Protein AF-A0A2V6BQ58-F1 (afdb_monomer_lite)

Structure (mmCIF, N/CA/C/O backbone):
data_AF-A0A2V6BQ58-F1
#
_entry.id   AF-A0A2V6BQ58-F1
#
loop_
_atom_site.group_PDB
_atom_site.id
_atom_site.type_symbol
_atom_site.label_atom_id
_atom_site.label_alt_id
_atom_site.label_comp_id
_atom_site.label_asym_id
_atom_site.label_entity_id
_atom_site.label_seq_id
_atom_site.pdbx_PDB_ins_code
_atom_site.Cartn_x
_atom_site.Cartn_y
_atom_site.Cartn_z
_atom_site.occupancy
_atom_site.B_iso_or_equiv
_atom_site.auth_seq_id
_atom_site.auth_comp_id
_atom_site.auth_asym_id
_atom_site.auth_atom_id
_atom_site.pdbx_PDB_model_num
ATOM 1 N N . MET A 1 1 ? 77.746 50.716 39.246 1.00 43.22 1 MET A N 1
ATOM 2 C CA . MET A 1 1 ? 77.042 51.386 38.124 1.00 43.22 1 MET A CA 1
ATOM 3 C C . MET A 1 1 ? 75.888 50.490 37.703 1.00 43.22 1 MET A C 1
ATOM 5 O O . MET A 1 1 ? 76.130 49.332 37.451 1.00 43.22 1 MET A O 1
ATOM 9 N N . GLY A 1 2 ? 74.615 50.862 37.683 1.00 45.62 2 GLY A N 1
ATOM 10 C CA . GLY A 1 2 ? 74.017 52.187 37.709 1.00 45.62 2 GLY A CA 1
ATOM 11 C C . GLY A 1 2 ? 72.755 52.163 36.843 1.00 45.62 2 GLY A C 1
ATOM 12 O O . GLY A 1 2 ? 72.810 52.480 35.666 1.00 45.62 2 GLY A O 1
ATOM 13 N N . ARG A 1 3 ? 71.620 51.787 37.445 1.00 54.97 3 ARG A N 1
ATOM 14 C CA . ARG A 1 3 ? 70.271 52.322 37.158 1.00 54.97 3 ARG A CA 1
ATOM 15 C C . ARG A 1 3 ? 69.678 52.211 35.730 1.00 54.97 3 ARG A C 1
ATOM 17 O O . ARG A 1 3 ? 68.552 52.664 35.561 1.00 54.97 3 ARG A O 1
ATOM 24 N N . ARG A 1 4 ? 70.314 51.588 34.727 1.00 54.84 4 ARG A N 1
ATOM 25 C CA . ARG A 1 4 ? 69.769 51.573 33.343 1.00 54.84 4 ARG A CA 1
ATOM 26 C C . ARG A 1 4 ? 69.194 50.256 32.815 1.00 54.84 4 ARG A C 1
ATOM 28 O O . ARG A 1 4 ? 68.376 50.306 31.907 1.00 54.84 4 ARG A O 1
ATOM 35 N N . GLU A 1 5 ? 69.465 49.107 33.428 1.00 49.91 5 GLU A N 1
ATOM 36 C CA . GLU A 1 5 ? 68.919 47.827 32.924 1.00 49.91 5 GLU A CA 1
ATOM 37 C C . GLU A 1 5 ? 67.509 47.488 33.439 1.00 49.91 5 GLU A C 1
ATOM 39 O O . GLU A 1 5 ? 66.814 46.642 32.876 1.00 49.91 5 GLU A O 1
ATOM 44 N N . LYS A 1 6 ? 67.023 48.199 34.468 1.00 51.44 6 LYS A N 1
ATOM 45 C CA . LYS A 1 6 ? 65.667 47.993 35.012 1.00 51.44 6 LYS A CA 1
ATOM 46 C C . LYS A 1 6 ? 64.547 48.392 34.037 1.00 51.44 6 LYS A C 1
ATOM 48 O O . LYS A 1 6 ? 63.422 47.937 34.207 1.00 51.44 6 LYS A O 1
ATOM 53 N N . PHE A 1 7 ? 64.847 49.175 33.000 1.00 53.00 7 PHE A N 1
ATOM 54 C CA . PHE A 1 7 ? 63.855 49.608 32.010 1.00 53.00 7 PHE A CA 1
ATOM 55 C C . PHE A 1 7 ? 63.647 48.605 30.864 1.00 53.00 7 PHE A C 1
ATOM 57 O O . PHE A 1 7 ? 62.566 48.576 30.285 1.00 53.00 7 PHE A O 1
ATOM 64 N N . ALA A 1 8 ? 64.613 47.720 30.589 1.00 56.31 8 ALA A N 1
ATOM 65 C CA . ALA A 1 8 ? 64.458 46.682 29.563 1.00 56.31 8 ALA A CA 1
ATOM 66 C C . ALA A 1 8 ? 63.617 45.486 30.058 1.00 56.31 8 ALA A C 1
ATOM 68 O O . ALA A 1 8 ? 62.816 44.938 29.304 1.00 56.31 8 ALA A O 1
ATOM 69 N N . LYS A 1 9 ? 63.717 45.120 31.348 1.00 51.88 9 LYS A N 1
ATOM 70 C CA . LYS A 1 9 ? 62.855 44.080 31.951 1.00 51.88 9 LYS A CA 1
ATOM 71 C C . LYS A 1 9 ? 61.416 44.546 32.213 1.00 51.88 9 LYS A C 1
ATOM 73 O O . LYS A 1 9 ? 60.506 43.725 32.157 1.00 51.88 9 LYS A O 1
ATOM 78 N N . ALA A 1 10 ? 61.192 45.842 32.438 1.00 55.66 10 ALA A N 1
ATOM 79 C CA . ALA A 1 10 ? 59.846 46.393 32.624 1.00 55.66 10 ALA A CA 1
ATOM 80 C C . ALA A 1 10 ? 59.009 46.365 31.326 1.00 55.66 10 ALA A C 1
ATOM 82 O O . ALA A 1 10 ? 57.814 46.084 31.375 1.00 55.66 10 ALA A O 1
ATOM 83 N N . GLY A 1 11 ? 59.638 46.576 30.162 1.00 56.28 11 GLY A N 1
ATOM 84 C CA . GLY A 1 11 ? 58.949 46.543 28.864 1.00 56.28 11 GLY A CA 1
ATOM 85 C C . GLY A 1 11 ? 58.532 45.140 28.406 1.00 56.28 11 GLY A C 1
ATOM 86 O O . GLY A 1 11 ? 57.481 44.984 27.788 1.00 56.28 11 GLY A O 1
ATOM 87 N N . LEU A 1 12 ? 59.309 44.106 28.747 1.00 54.72 12 LEU A N 1
ATOM 88 C CA . LEU A 1 12 ? 59.011 42.723 28.349 1.00 54.72 12 LEU A CA 1
ATOM 89 C C . LEU A 1 12 ? 57.989 42.038 29.280 1.00 54.72 12 LEU A C 1
ATOM 91 O O . LEU A 1 12 ? 57.231 41.184 28.828 1.00 54.72 12 LEU A O 1
ATOM 95 N N . SER A 1 13 ? 57.912 42.453 30.552 1.00 51.75 13 SER A N 1
ATOM 96 C CA . SER A 1 13 ? 56.898 41.976 31.508 1.00 51.75 13 SER A CA 1
ATOM 97 C C . SER A 1 13 ? 55.506 42.547 31.204 1.00 51.75 13 SER A C 1
ATOM 99 O O . SER A 1 13 ? 54.524 41.809 31.231 1.00 51.75 13 SER A O 1
ATOM 101 N N . ALA A 1 14 ? 55.418 43.825 30.816 1.00 57.09 14 ALA A N 1
ATOM 102 C CA . ALA A 1 14 ? 54.147 44.469 30.467 1.00 57.09 14 ALA A CA 1
ATOM 103 C C . ALA A 1 14 ? 53.520 43.901 29.173 1.00 57.09 14 ALA A C 1
ATOM 105 O O . ALA A 1 14 ? 52.298 43.806 29.046 1.00 57.09 14 ALA A O 1
ATOM 106 N N . ALA A 1 15 ? 54.345 43.463 28.215 1.00 56.75 15 ALA A N 1
ATOM 107 C CA . ALA A 1 15 ? 53.875 42.822 26.983 1.00 56.75 15 ALA A CA 1
ATOM 108 C C . ALA A 1 15 ? 53.380 41.375 27.204 1.00 56.75 15 ALA A C 1
ATOM 110 O O . ALA A 1 15 ? 52.545 40.878 26.445 1.00 56.75 15 ALA A O 1
ATOM 111 N N . HIS A 1 16 ? 53.869 40.698 28.249 1.00 55.03 16 HIS A N 1
ATOM 112 C CA . HIS A 1 16 ? 53.419 39.353 28.616 1.00 55.03 16 HIS A CA 1
ATOM 113 C C . HIS A 1 16 ? 52.126 39.395 29.447 1.00 55.03 16 HIS A C 1
ATOM 115 O O . HIS A 1 16 ? 51.218 38.598 29.220 1.00 55.03 16 HIS A O 1
ATOM 121 N N . GLU A 1 17 ? 51.996 40.385 30.333 1.00 57.06 17 GLU A N 1
ATOM 122 C CA . GLU A 1 17 ? 50.798 40.626 31.147 1.00 57.06 17 GLU A CA 1
ATOM 123 C C . GLU A 1 17 ? 49.597 41.062 30.288 1.00 57.06 17 GLU A C 1
ATOM 125 O O . GLU A 1 17 ? 48.483 40.571 30.455 1.00 57.06 17 GLU A O 1
ATOM 130 N N . THR A 1 18 ? 49.823 41.889 29.263 1.00 55.19 18 THR A N 1
ATOM 131 C CA . THR A 1 18 ? 48.762 42.298 28.322 1.00 55.19 18 THR A CA 1
ATOM 132 C C . THR A 1 18 ? 48.288 41.164 27.403 1.00 55.19 18 THR A C 1
ATOM 134 O O . THR A 1 18 ? 47.115 41.135 27.030 1.00 55.19 18 THR A O 1
ATOM 137 N N . ARG A 1 19 ? 49.142 40.178 27.086 1.00 53.16 19 ARG A N 1
ATOM 138 C CA . ARG A 1 19 ? 48.734 38.957 26.359 1.00 53.16 19 ARG A CA 1
ATOM 139 C C . ARG A 1 19 ? 47.995 37.945 27.243 1.00 53.16 19 ARG A C 1
ATOM 141 O O . ARG A 1 19 ? 47.074 37.294 26.751 1.00 53.16 19 ARG A O 1
ATOM 148 N N . GLU A 1 20 ? 48.344 37.842 28.524 1.00 54.72 20 GLU A N 1
ATOM 149 C CA . GLU A 1 20 ? 47.603 37.053 29.524 1.00 54.72 20 GLU A CA 1
ATOM 150 C C . GLU A 1 20 ? 46.197 37.629 29.766 1.00 54.72 20 GLU A C 1
ATOM 152 O O . GLU A 1 20 ? 45.205 36.900 29.700 1.00 54.72 20 GLU A O 1
ATOM 157 N N . LEU A 1 21 ? 46.079 38.952 29.920 1.00 53.81 21 LEU A N 1
ATOM 158 C CA . LEU A 1 21 ? 44.790 39.630 30.107 1.00 53.81 21 LEU A CA 1
ATOM 159 C C . LEU A 1 21 ? 43.870 39.508 28.879 1.00 53.81 21 LEU A C 1
ATOM 161 O O . LEU A 1 21 ? 42.648 39.390 29.027 1.00 53.81 21 LEU A O 1
ATOM 165 N N . LEU A 1 22 ? 44.435 39.446 27.666 1.00 51.44 22 LEU A N 1
ATOM 166 C CA . LEU A 1 22 ? 43.659 39.197 26.447 1.00 51.44 22 LEU A CA 1
ATOM 167 C C . LEU A 1 22 ? 43.134 37.748 26.377 1.00 51.44 22 LEU A C 1
ATOM 169 O O . LEU A 1 22 ? 42.007 37.527 25.933 1.00 51.44 22 LEU A O 1
ATOM 173 N N . ARG A 1 23 ? 43.898 36.761 26.876 1.00 46.47 23 ARG A N 1
ATOM 174 C CA . ARG A 1 23 ? 43.461 35.352 26.944 1.00 46.47 23 ARG A C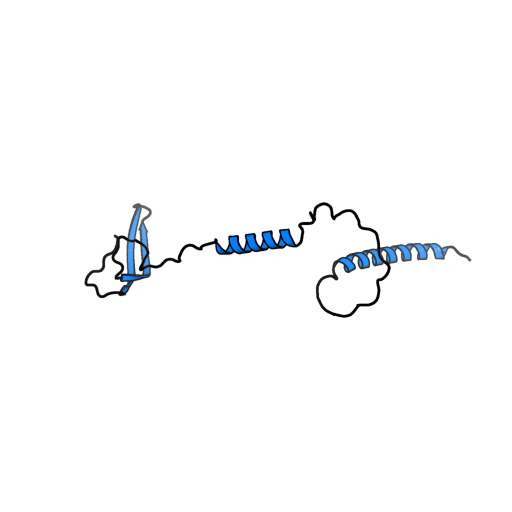A 1
ATOM 175 C C . ARG A 1 23 ? 42.416 35.102 28.035 1.00 46.47 23 ARG A C 1
ATOM 177 O O . ARG A 1 23 ? 41.457 34.375 27.791 1.00 46.47 23 ARG A O 1
ATOM 184 N N . ILE A 1 24 ? 42.533 35.750 29.194 1.00 50.94 24 ILE A N 1
ATOM 185 C CA . ILE A 1 24 ? 41.550 35.634 30.289 1.00 50.94 24 ILE A CA 1
ATOM 186 C C . ILE A 1 24 ? 40.201 36.268 29.893 1.00 50.94 24 ILE A C 1
ATOM 188 O O . ILE A 1 24 ? 39.142 35.716 30.193 1.00 50.94 24 ILE A O 1
ATOM 192 N N . THR A 1 25 ? 40.216 37.355 29.115 1.00 52.50 25 THR A N 1
ATOM 193 C CA . THR A 1 25 ? 38.986 38.012 28.628 1.00 52.50 25 THR A CA 1
ATOM 194 C C . THR A 1 25 ? 38.269 37.202 27.539 1.00 52.50 25 THR A C 1
ATOM 196 O O . THR A 1 25 ? 37.043 37.259 27.418 1.00 52.50 25 THR A O 1
ATOM 199 N N . GLN A 1 26 ? 39.000 36.400 26.759 1.00 43.50 26 GLN A N 1
ATOM 200 C CA . GLN A 1 26 ? 38.408 35.541 25.732 1.00 43.50 26 GLN A CA 1
ATOM 201 C C . GLN A 1 26 ? 37.804 34.254 26.327 1.00 43.50 26 GLN A C 1
ATOM 203 O O . GLN A 1 26 ? 36.764 33.796 25.855 1.00 43.50 26 GLN A O 1
ATOM 208 N N . ASN A 1 27 ? 38.374 33.738 27.423 1.00 49.00 27 ASN A N 1
ATOM 209 C CA . ASN A 1 27 ? 37.891 32.536 28.116 1.00 49.00 27 ASN A CA 1
ATOM 210 C C . ASN A 1 27 ? 36.668 32.802 29.020 1.00 49.00 27 ASN A C 1
ATOM 212 O O . ASN A 1 27 ? 35.866 31.898 29.249 1.00 49.00 27 ASN A O 1
ATOM 216 N N . ALA A 1 28 ? 36.448 34.046 29.462 1.00 47.44 28 ALA A N 1
ATOM 217 C CA . ALA A 1 28 ? 35.238 34.445 30.193 1.00 47.44 28 ALA A CA 1
ATOM 218 C C . ALA A 1 28 ? 33.967 34.473 29.318 1.00 47.44 28 ALA A C 1
ATOM 220 O O . ALA A 1 28 ? 32.854 34.518 29.837 1.00 47.44 28 ALA A O 1
ATOM 221 N N . ARG A 1 29 ? 34.107 34.413 27.985 1.00 43.66 29 ARG A N 1
ATOM 222 C CA . ARG A 1 29 ? 32.970 34.340 27.051 1.00 43.66 29 ARG A CA 1
ATOM 223 C C . ARG A 1 29 ? 32.430 32.919 26.854 1.00 43.66 29 ARG A C 1
ATOM 225 O O . ARG A 1 29 ? 31.388 32.767 26.228 1.00 43.66 29 ARG A O 1
ATOM 232 N N . PHE A 1 30 ? 33.095 31.904 27.414 1.00 43.31 30 PHE A N 1
ATOM 233 C CA . PHE A 1 30 ? 32.706 30.493 27.284 1.00 43.31 30 PHE A CA 1
ATOM 234 C C . PHE A 1 30 ? 32.171 29.860 28.581 1.00 43.31 30 PHE A C 1
ATOM 236 O O . PHE A 1 30 ? 31.700 28.727 28.552 1.00 43.31 30 PHE A O 1
ATOM 243 N N . ALA A 1 31 ? 32.147 30.590 29.702 1.00 40.78 31 ALA A N 1
ATOM 244 C CA . ALA A 1 31 ? 31.585 30.124 30.974 1.00 40.78 31 ALA A CA 1
ATOM 245 C C . ALA A 1 31 ? 30.134 30.604 31.180 1.00 40.78 31 ALA A C 1
ATOM 247 O O . ALA A 1 31 ? 29.797 31.235 32.177 1.00 40.78 31 ALA A O 1
ATOM 248 N N . LEU A 1 32 ? 29.260 30.311 30.217 1.00 44.44 32 LEU A N 1
ATOM 249 C CA . LEU A 1 32 ? 27.813 30.253 30.454 1.00 44.44 32 LEU A CA 1
ATOM 250 C C . LEU A 1 32 ? 27.234 29.041 29.724 1.00 44.44 32 LEU A C 1
ATOM 252 O O . LEU A 1 32 ? 26.298 29.146 28.940 1.00 44.44 32 LEU A O 1
ATOM 256 N N . ILE A 1 33 ? 27.819 27.873 29.970 1.00 39.78 33 ILE A N 1
ATOM 257 C CA . ILE A 1 33 ? 27.160 26.598 29.723 1.00 39.78 33 ILE A CA 1
ATOM 258 C C . ILE A 1 33 ? 27.437 25.739 30.959 1.00 39.78 33 ILE A C 1
ATOM 260 O O . ILE A 1 33 ? 28.578 25.608 31.386 1.00 39.78 33 ILE A O 1
ATOM 264 N N . ILE A 1 34 ? 26.368 25.146 31.490 1.00 36.53 34 ILE A N 1
ATOM 265 C CA . ILE A 1 34 ? 26.318 24.164 32.583 1.00 36.53 34 ILE A CA 1
ATOM 266 C C . ILE A 1 34 ? 26.305 24.745 34.009 1.00 36.53 34 ILE A C 1
ATOM 268 O O . ILE A 1 34 ? 27.313 24.858 34.691 1.00 36.53 34 ILE A O 1
ATOM 272 N N . GLY A 1 35 ? 25.080 24.963 34.492 1.00 34.06 35 GLY A N 1
ATOM 273 C CA . GLY A 1 35 ? 24.591 24.150 35.605 1.00 34.06 35 GLY A CA 1
ATOM 274 C C . GLY A 1 35 ? 24.866 24.630 37.028 1.00 34.06 35 GLY A C 1
ATOM 275 O O . GLY A 1 35 ? 25.971 24.551 37.536 1.00 34.06 35 GLY A O 1
ATOM 276 N N . SER A 1 36 ? 23.754 24.903 37.710 1.00 35.56 36 SER A N 1
ATOM 277 C CA . SER A 1 36 ? 23.517 24.524 39.105 1.00 35.56 36 SER A CA 1
ATOM 278 C C . SER A 1 36 ? 24.376 25.198 40.178 1.00 35.56 36 SER A C 1
ATOM 280 O O . SER A 1 36 ? 25.465 24.752 40.504 1.00 35.56 36 SER A O 1
ATOM 282 N N . SER A 1 37 ? 23.795 26.172 40.875 1.00 35.19 37 SER A N 1
ATOM 283 C CA . SER A 1 37 ? 23.481 25.955 42.292 1.00 35.19 37 SER A CA 1
ATOM 284 C C . SER A 1 37 ? 22.642 27.110 42.831 1.00 35.19 37 SER A C 1
ATOM 286 O O . SER A 1 37 ? 22.940 28.289 42.639 1.00 35.19 37 SER A O 1
ATOM 288 N N . ARG A 1 38 ? 21.546 26.758 43.496 1.00 47.09 38 ARG A N 1
ATOM 289 C CA . ARG A 1 38 ? 20.647 27.681 44.184 1.00 47.09 38 ARG A CA 1
ATOM 290 C C . ARG A 1 38 ? 21.327 28.120 45.483 1.00 47.09 38 ARG A C 1
ATOM 292 O O . ARG A 1 38 ? 21.274 27.356 46.435 1.00 47.09 38 ARG A O 1
ATOM 299 N N . ASN A 1 39 ? 21.963 29.294 45.522 1.00 45.16 39 ASN A N 1
ATOM 300 C CA . ASN A 1 39 ? 22.140 30.116 46.737 1.00 45.16 39 ASN A CA 1
ATOM 301 C C . ASN A 1 39 ? 23.095 31.294 46.493 1.00 45.16 39 ASN A C 1
ATOM 303 O O . ASN A 1 39 ? 24.283 31.161 46.744 1.00 45.16 39 ASN A O 1
ATOM 307 N N . VAL A 1 40 ? 22.585 32.460 46.082 1.00 43.38 40 VAL A N 1
ATOM 308 C CA . VAL A 1 40 ? 23.222 33.754 46.414 1.00 43.38 40 VAL A CA 1
ATOM 309 C C . VAL A 1 40 ? 22.141 34.840 46.497 1.00 43.38 40 VAL A C 1
ATOM 311 O O . VAL A 1 40 ? 22.073 35.772 45.701 1.00 43.38 40 VAL A O 1
ATOM 314 N N . THR A 1 41 ? 21.243 34.715 47.472 1.00 43.12 41 THR A N 1
ATOM 315 C CA . THR A 1 41 ? 20.304 35.779 47.865 1.00 43.12 41 THR A CA 1
ATOM 316 C C . THR A 1 41 ? 20.949 36.659 48.931 1.00 43.12 41 THR A C 1
ATOM 318 O O . THR A 1 41 ? 20.482 36.697 50.056 1.00 43.12 41 THR A O 1
ATOM 321 N N . ALA A 1 42 ? 22.057 37.329 48.616 1.00 50.28 42 ALA A N 1
ATOM 322 C CA . ALA A 1 42 ? 22.608 38.410 49.443 1.00 50.28 42 ALA A CA 1
ATOM 323 C C . ALA A 1 42 ? 23.878 38.961 48.792 1.00 50.28 42 ALA A C 1
ATOM 325 O O . ALA A 1 42 ? 24.956 38.498 49.131 1.00 50.28 42 ALA A O 1
ATOM 326 N N . LEU A 1 43 ? 23.756 39.904 47.850 1.00 46.81 43 LEU A N 1
ATOM 327 C CA . LEU A 1 43 ? 24.749 40.965 47.569 1.00 46.81 43 LEU A CA 1
ATOM 328 C C . LEU A 1 43 ? 24.461 41.614 46.215 1.00 46.81 43 LEU A C 1
ATOM 330 O O . LEU A 1 43 ? 25.085 41.292 45.212 1.00 46.81 43 LEU A O 1
ATOM 334 N N . SER A 1 44 ? 23.495 42.5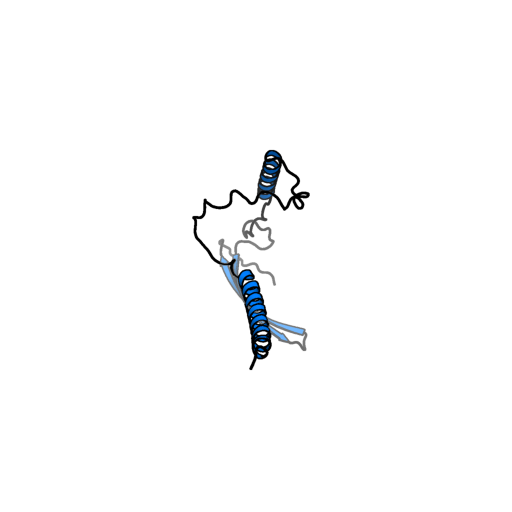30 46.172 1.00 39.88 44 SER A N 1
ATOM 335 C CA . SER A 1 44 ? 23.479 43.612 45.162 1.00 39.88 44 SER A CA 1
ATOM 336 C C . SER A 1 44 ? 22.296 44.569 45.350 1.00 39.88 44 SER A C 1
ATOM 338 O O . SER A 1 44 ? 21.695 45.068 44.400 1.00 39.88 44 SER A O 1
ATOM 340 N N . ARG A 1 45 ? 21.992 44.940 46.602 1.00 46.28 45 ARG A N 1
ATOM 341 C CA . ARG A 1 45 ? 21.491 46.301 46.841 1.00 46.28 45 ARG A CA 1
ATOM 342 C C . ARG A 1 45 ? 22.681 47.224 46.573 1.00 46.28 45 ARG A C 1
ATOM 344 O O . ARG A 1 45 ? 23.497 47.347 47.467 1.00 46.28 45 ARG A O 1
ATOM 351 N N . HIS A 1 46 ? 22.813 47.731 45.341 1.00 44.88 46 HIS A N 1
ATOM 352 C CA . HIS A 1 46 ? 23.580 48.928 44.911 1.00 44.88 46 HIS A CA 1
ATOM 353 C C . HIS A 1 46 ? 24.053 48.880 43.444 1.00 44.88 46 HIS A C 1
ATOM 355 O O . HIS A 1 46 ? 25.110 49.399 43.121 1.00 44.88 46 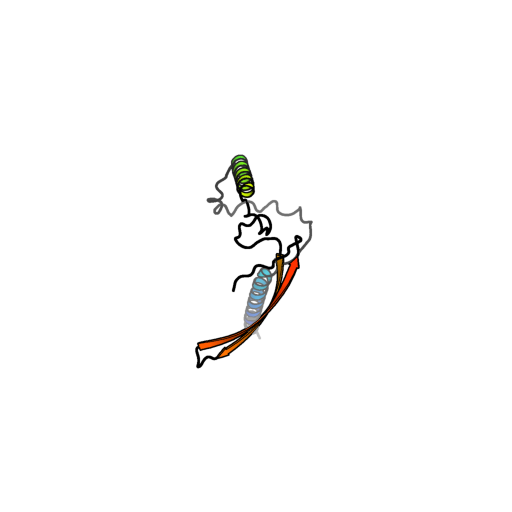HIS A O 1
ATOM 361 N N . VAL A 1 47 ? 23.258 48.344 42.512 1.00 44.84 47 VAL A N 1
ATOM 362 C CA . VAL A 1 47 ? 23.387 48.742 41.095 1.00 44.84 47 VAL A CA 1
ATOM 363 C C . VAL A 1 47 ? 21.993 49.024 40.548 1.00 44.84 47 VAL A C 1
ATOM 365 O O . VAL A 1 47 ? 21.369 48.232 39.848 1.00 44.84 47 VAL A O 1
ATOM 368 N N . ARG A 1 48 ? 21.458 50.168 40.977 1.00 43.25 48 ARG A N 1
ATOM 369 C CA . ARG A 1 48 ? 20.298 50.810 40.365 1.00 43.25 48 ARG A CA 1
ATOM 370 C C . ARG A 1 48 ? 20.854 51.835 39.373 1.00 43.25 48 ARG A C 1
ATOM 372 O O . ARG A 1 48 ? 21.741 52.586 39.749 1.00 43.25 48 ARG A O 1
ATOM 379 N N . MET A 1 49 ? 20.255 51.872 38.181 1.00 43.19 49 MET A N 1
ATOM 380 C CA . MET A 1 49 ? 20.426 52.859 37.099 1.00 43.19 49 MET A CA 1
ATOM 381 C C . MET A 1 49 ? 21.639 52.675 36.181 1.00 43.19 49 MET A C 1
ATOM 383 O O . MET A 1 49 ? 22.724 53.137 36.490 1.00 43.19 49 MET A O 1
ATOM 387 N N . ALA A 1 50 ? 21.396 52.067 35.013 1.00 45.59 50 ALA A N 1
ATOM 388 C CA . ALA A 1 50 ? 21.879 52.534 33.701 1.00 45.59 50 ALA A CA 1
ATOM 389 C C . ALA A 1 50 ? 21.564 51.493 32.608 1.00 45.59 50 ALA A C 1
ATOM 391 O O . ALA A 1 50 ? 22.466 50.860 32.077 1.00 45.59 50 ALA A O 1
ATOM 392 N N . ASN A 1 51 ? 20.284 51.282 32.274 1.00 44.81 51 ASN A N 1
ATOM 393 C CA . ASN A 1 51 ? 19.924 50.884 30.903 1.00 44.81 51 ASN A CA 1
ATOM 394 C C . ASN A 1 51 ? 18.441 51.172 30.608 1.00 44.81 51 ASN A C 1
ATOM 396 O O . ASN A 1 51 ? 17.625 50.293 30.327 1.00 44.81 51 ASN A O 1
ATOM 400 N N . SER A 1 52 ? 18.064 52.438 30.763 1.00 54.81 52 SER A N 1
ATOM 401 C CA . SER A 1 52 ? 16.813 52.998 30.260 1.00 54.81 52 SER A CA 1
ATOM 402 C C . SER A 1 52 ? 17.000 53.340 28.781 1.00 54.81 52 SER A C 1
ATOM 404 O O . SER A 1 52 ? 17.539 54.393 28.461 1.00 54.81 52 SER A O 1
ATOM 406 N N . GLY A 1 53 ? 16.587 52.448 27.881 1.00 51.03 53 GLY A N 1
ATOM 407 C CA . GLY A 1 53 ? 16.643 52.741 26.443 1.00 51.03 53 GLY A CA 1
ATOM 408 C C . GLY A 1 53 ? 16.049 51.679 25.522 1.00 51.03 53 GLY A C 1
ATOM 409 O O . GLY A 1 53 ? 15.561 52.018 24.454 1.00 51.03 53 GLY A O 1
ATOM 410 N N . PHE A 1 54 ? 15.989 50.411 25.943 1.00 43.81 54 PHE A N 1
ATOM 411 C CA . PHE A 1 54 ? 15.530 49.314 25.073 1.00 43.81 54 PHE A CA 1
ATOM 412 C C . PHE A 1 54 ? 14.171 48.714 25.472 1.00 43.81 54 PHE A C 1
ATOM 414 O O . PHE A 1 54 ? 13.913 47.528 25.297 1.00 43.81 54 PHE A O 1
ATOM 421 N N . ARG A 1 55 ? 13.282 49.517 26.070 1.00 48.91 55 ARG A N 1
ATOM 422 C CA . ARG A 1 55 ? 11.923 49.076 26.451 1.00 48.91 55 ARG A CA 1
ATOM 423 C C . ARG A 1 55 ? 10.817 49.719 25.622 1.00 48.91 55 ARG A C 1
ATOM 425 O O . ARG A 1 55 ? 9.651 49.590 25.976 1.00 48.91 55 ARG A O 1
ATOM 432 N N . ILE A 1 56 ? 11.155 50.366 24.512 1.00 48.97 56 ILE A N 1
ATOM 433 C CA . ILE A 1 56 ? 10.180 50.995 23.614 1.00 48.97 56 ILE A CA 1
ATOM 434 C C . ILE A 1 56 ? 9.910 50.056 22.434 1.00 48.97 56 ILE A C 1
ATOM 436 O O . ILE A 1 56 ? 10.215 50.383 21.308 1.00 48.97 56 ILE A O 1
ATOM 440 N N . TYR A 1 57 ? 9.421 48.853 22.748 1.00 50.81 57 TYR A N 1
ATOM 441 C CA . TYR A 1 57 ? 8.690 47.918 21.862 1.00 50.81 57 TYR A CA 1
ATOM 442 C C . TYR A 1 57 ? 7.997 46.821 22.680 1.00 50.81 57 TYR A C 1
ATOM 444 O O . TYR A 1 57 ? 7.107 46.140 22.178 1.00 50.81 57 TYR A O 1
ATOM 452 N N . ALA A 1 58 ? 8.314 46.691 23.975 1.00 50.12 58 ALA A N 1
ATOM 453 C CA . ALA A 1 58 ? 7.446 46.012 24.928 1.00 50.12 58 ALA A CA 1
ATOM 454 C C . ALA A 1 58 ? 6.212 46.890 25.190 1.00 50.12 58 ALA A C 1
ATOM 456 O O . ALA A 1 58 ? 6.027 47.403 26.293 1.00 50.12 58 ALA A O 1
ATOM 457 N N . MET A 1 59 ? 5.400 47.089 24.146 1.00 52.75 59 MET A N 1
ATOM 458 C CA . MET A 1 59 ? 4.038 47.591 24.220 1.00 52.75 59 MET A CA 1
ATOM 459 C C . MET A 1 59 ? 3.396 46.881 25.407 1.00 52.75 59 MET A C 1
ATOM 461 O O . MET A 1 59 ? 3.276 45.652 25.416 1.00 52.75 59 MET A O 1
ATOM 465 N N . ALA A 1 60 ? 3.142 47.641 26.472 1.00 60.38 60 ALA A N 1
ATOM 466 C CA . ALA A 1 60 ? 2.651 47.142 27.743 1.00 60.38 60 ALA A CA 1
ATOM 467 C C . ALA A 1 60 ? 1.200 46.695 27.556 1.00 60.38 60 ALA A C 1
ATOM 469 O O . ALA A 1 60 ? 0.261 47.349 27.997 1.00 60.38 60 ALA A O 1
ATOM 470 N N . TYR A 1 61 ? 1.015 45.578 26.854 1.00 63.41 61 TYR A N 1
ATOM 471 C CA . TYR A 1 61 ? -0.240 44.864 26.805 1.00 63.41 61 TYR A CA 1
ATOM 472 C C . TYR A 1 61 ? -0.581 44.540 28.254 1.00 63.41 61 TYR A C 1
ATOM 474 O O . TYR A 1 61 ? 0.156 43.809 28.925 1.00 63.41 61 TYR A O 1
ATOM 482 N N . SER A 1 62 ? -1.646 45.166 28.758 1.00 77.62 62 SER A N 1
ATOM 483 C CA . SER A 1 62 ? -2.143 44.932 30.108 1.00 77.62 62 SER A CA 1
ATOM 484 C C . SER A 1 62 ? -2.291 43.424 30.328 1.00 77.62 62 SER A C 1
ATOM 486 O O . SER A 1 62 ? -2.577 42.679 29.387 1.00 77.62 62 SER A O 1
ATOM 488 N N . ALA A 1 63 ? -2.090 42.944 31.559 1.00 75.75 63 ALA A N 1
ATOM 489 C CA . ALA A 1 63 ? -2.208 41.512 31.864 1.00 75.75 63 ALA A CA 1
ATOM 490 C C . ALA A 1 63 ? -3.537 40.916 31.350 1.00 75.75 63 ALA A C 1
ATOM 492 O O . ALA A 1 63 ? -3.576 39.776 30.901 1.00 75.75 63 ALA A O 1
ATOM 493 N N . ARG A 1 64 ? -4.590 41.744 31.312 1.00 80.56 64 ARG A N 1
ATOM 494 C CA . ARG A 1 64 ? -5.893 41.446 30.707 1.00 80.56 64 ARG A CA 1
ATOM 495 C C . ARG A 1 64 ? -5.808 41.191 29.202 1.00 80.56 64 ARG A C 1
ATOM 497 O O . ARG A 1 64 ? -6.284 40.166 28.741 1.00 80.56 64 ARG A O 1
ATOM 504 N N . MET A 1 65 ? -5.159 42.066 28.437 1.00 84.19 65 MET A N 1
ATOM 505 C CA . MET A 1 65 ? -5.009 41.869 26.992 1.00 84.19 65 MET A CA 1
ATOM 506 C C . MET A 1 65 ? -4.148 40.643 26.657 1.00 84.19 65 MET A C 1
ATOM 508 O O . MET A 1 65 ? -4.455 39.925 25.713 1.00 84.19 65 MET A O 1
ATOM 512 N N . ARG A 1 66 ? -3.106 40.349 27.449 1.00 83.25 66 ARG A N 1
ATOM 513 C CA . ARG A 1 66 ? -2.316 39.110 27.285 1.00 83.25 66 ARG A CA 1
ATOM 514 C C . ARG A 1 66 ? -3.149 37.860 27.535 1.00 83.25 66 ARG A C 1
ATOM 516 O O . ARG A 1 66 ? -3.004 36.884 26.810 1.00 83.25 66 ARG A O 1
ATOM 523 N N . PHE A 1 67 ? -4.020 37.908 28.541 1.00 86.69 67 PHE A N 1
ATOM 524 C CA . PHE A 1 67 ? -4.954 36.830 28.831 1.00 86.69 67 PHE A CA 1
ATOM 525 C C . PHE A 1 67 ? -5.911 36.598 27.658 1.00 86.69 67 PHE A C 1
ATOM 527 O O . PHE A 1 67 ? -6.031 35.468 27.203 1.00 86.69 67 PHE A O 1
ATOM 534 N N . PHE A 1 68 ? -6.505 37.654 27.095 1.00 89.88 68 PHE A N 1
ATOM 535 C CA . PHE A 1 68 ? -7.374 37.521 25.920 1.00 89.88 68 PHE A CA 1
ATOM 536 C C . PHE A 1 68 ? -6.640 36.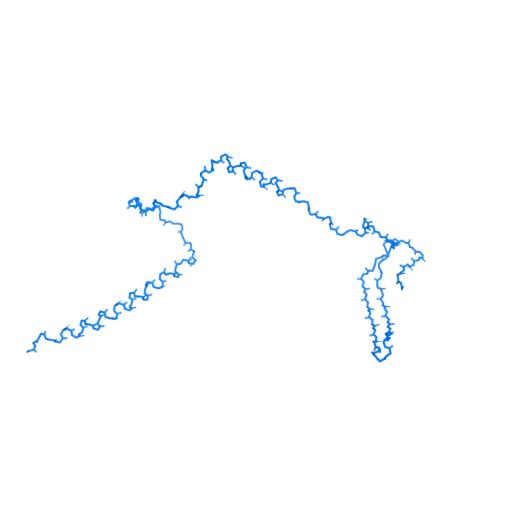985 24.689 1.00 89.88 68 PHE A C 1
ATOM 538 O O . PHE A 1 68 ? -7.179 36.129 23.997 1.00 89.88 68 PHE A O 1
ATOM 545 N N . VAL A 1 69 ? -5.401 37.420 24.441 1.00 89.62 69 VAL A N 1
ATOM 546 C CA . VAL A 1 69 ? -4.577 36.888 23.343 1.00 89.62 69 VAL A CA 1
ATOM 547 C C . VAL A 1 69 ? -4.245 35.409 23.557 1.00 89.62 69 VAL A C 1
ATOM 549 O O . VAL A 1 69 ? -4.312 34.633 22.609 1.00 89.62 69 VAL A O 1
ATOM 552 N N . LEU A 1 70 ? -3.933 34.993 24.788 1.00 90.50 70 LEU A N 1
ATOM 553 C CA . LEU A 1 70 ? -3.704 33.582 25.115 1.00 90.50 70 LEU A CA 1
ATOM 554 C C . LEU A 1 70 ? -4.972 32.745 24.946 1.00 90.50 70 LEU A C 1
ATOM 556 O O . LEU A 1 70 ? -4.912 31.691 24.326 1.00 90.50 70 LEU A O 1
ATOM 560 N N . VAL A 1 71 ? -6.115 33.220 25.442 1.00 91.44 71 VAL A N 1
ATOM 561 C CA . VAL A 1 71 ? -7.408 32.541 25.269 1.00 91.44 71 VAL A CA 1
ATOM 562 C C . VAL A 1 71 ? -7.757 32.421 23.786 1.00 91.44 71 VAL A C 1
ATOM 564 O O . VAL A 1 71 ? -8.154 31.348 23.341 1.00 91.44 71 VAL A O 1
ATOM 567 N N . TYR A 1 72 ? -7.545 33.485 23.009 1.00 89.88 72 TYR A N 1
ATOM 568 C CA . TYR A 1 72 ? -7.755 33.478 21.564 1.00 89.88 72 TYR A CA 1
ATOM 569 C C . TYR A 1 72 ? -6.830 32.484 20.851 1.00 89.88 72 TYR A C 1
ATOM 571 O O . TYR A 1 72 ? -7.297 31.705 20.027 1.00 89.88 72 TYR A O 1
ATOM 579 N N . LEU A 1 73 ? -5.537 32.449 21.195 1.00 88.94 73 LEU A N 1
ATOM 580 C CA . LEU A 1 73 ? -4.598 31.476 20.632 1.00 88.94 73 LEU A CA 1
ATOM 581 C C . LEU A 1 73 ? -4.973 30.035 20.994 1.00 88.94 73 LEU A C 1
ATOM 583 O O . LEU A 1 73 ? -4.928 29.168 20.128 1.00 88.94 73 LEU A O 1
ATOM 587 N N . VAL A 1 74 ? -5.385 29.774 22.236 1.00 87.94 74 VAL A N 1
ATOM 588 C CA . VAL A 1 74 ? -5.831 28.439 22.663 1.00 87.94 74 VAL A CA 1
ATOM 589 C C . VAL A 1 74 ? -7.092 28.015 21.901 1.00 87.94 74 VAL A C 1
ATOM 591 O O . VAL A 1 74 ? -7.143 26.897 21.396 1.00 87.94 74 VAL A O 1
ATOM 594 N N . ALA A 1 75 ? -8.068 28.912 21.738 1.00 86.06 75 ALA A N 1
ATOM 595 C CA . ALA A 1 75 ? -9.287 28.646 20.970 1.00 86.06 75 ALA A CA 1
ATOM 596 C C . ALA A 1 75 ? -9.022 28.456 19.460 1.00 86.06 75 ALA A C 1
ATOM 598 O O . ALA A 1 75 ? -9.666 27.639 18.794 1.00 86.06 75 ALA A O 1
ATOM 599 N N . ALA A 1 76 ? -8.046 29.179 18.906 1.00 83.56 76 ALA A N 1
ATOM 600 C CA . ALA A 1 76 ? -7.618 29.002 17.523 1.00 83.56 76 ALA A CA 1
ATOM 601 C C . ALA A 1 76 ? -6.943 27.635 17.314 1.00 83.56 76 ALA A C 1
ATOM 603 O O . ALA A 1 76 ? -7.222 26.964 16.322 1.00 83.56 76 ALA A O 1
ATOM 604 N N . VAL A 1 77 ? -6.123 27.177 18.269 1.00 81.44 77 VAL A N 1
ATOM 605 C CA . VAL A 1 77 ? -5.472 25.857 18.203 1.00 81.44 77 VAL A CA 1
ATOM 606 C C . VAL A 1 77 ? -6.492 24.716 18.253 1.00 81.44 77 VAL A C 1
ATOM 608 O O . VAL A 1 77 ? -6.331 23.735 17.534 1.00 81.44 77 VAL A O 1
ATOM 611 N N . THR A 1 78 ? -7.583 24.848 19.013 1.00 75.62 78 THR A N 1
ATOM 612 C CA . THR A 1 78 ? -8.650 23.828 19.036 1.00 75.62 78 THR A CA 1
ATOM 613 C C . THR A 1 78 ? -9.465 23.753 17.742 1.00 75.62 78 THR A C 1
ATOM 615 O O . THR A 1 78 ? -10.190 22.786 17.537 1.00 75.62 78 THR A O 1
ATOM 618 N N . SER A 1 79 ? -9.357 24.755 16.863 1.00 73.00 79 SER A N 1
ATOM 619 C CA . SER A 1 79 ? -10.065 24.777 15.575 1.00 73.00 79 SER A CA 1
ATOM 620 C C . SER A 1 79 ? -9.294 24.066 14.454 1.00 73.00 79 SER A C 1
ATOM 622 O O . SER A 1 79 ? -9.861 23.815 13.390 1.00 73.00 79 SER A O 1
ATOM 624 N N . LEU A 1 80 ? -8.030 23.690 14.687 1.00 75.31 80 LEU A N 1
ATOM 625 C CA . LEU A 1 80 ? -7.227 22.887 13.762 1.00 75.31 80 LEU A CA 1
ATOM 626 C C . LEU A 1 80 ? -7.740 21.440 13.760 1.00 75.31 80 LEU A C 1
ATOM 628 O O . LEU A 1 80 ? -7.330 20.618 14.576 1.00 75.31 80 LEU A O 1
ATOM 632 N N . HIS A 1 81 ? -8.647 21.130 12.839 1.00 75.31 81 HIS A N 1
ATOM 633 C CA . HIS A 1 81 ? -9.068 19.757 12.586 1.00 75.31 81 HIS A CA 1
ATOM 634 C C . HIS A 1 81 ? -8.082 19.132 11.604 1.00 75.31 81 HIS A C 1
ATOM 636 O O . HIS A 1 81 ? -7.945 19.598 10.474 1.00 75.31 81 HIS A O 1
ATOM 642 N N . ALA A 1 82 ? -7.370 18.097 12.044 1.00 79.44 82 ALA A N 1
ATOM 643 C CA . ALA A 1 82 ? -6.613 17.257 11.129 1.00 79.44 82 ALA A CA 1
ATOM 644 C C . ALA A 1 82 ? -7.591 16.498 10.223 1.00 79.44 82 ALA A C 1
ATOM 646 O O . ALA A 1 82 ? -8.659 16.074 10.675 1.00 79.44 82 ALA A O 1
ATOM 647 N N . GLU A 1 83 ? -7.226 16.318 8.955 1.00 79.06 83 GLU A N 1
ATOM 648 C CA . GLU A 1 83 ? -7.968 15.426 8.068 1.00 79.06 83 GLU A CA 1
ATOM 649 C C . GLU A 1 83 ? -8.028 14.023 8.683 1.00 79.06 83 GLU A C 1
ATOM 651 O O . GLU A 1 83 ? -7.076 13.555 9.319 1.00 79.06 83 GLU A O 1
ATOM 656 N N . THR A 1 84 ? -9.171 13.355 8.529 1.00 81.62 84 THR A N 1
ATOM 657 C CA . THR A 1 84 ? -9.337 11.995 9.039 1.00 81.62 84 THR A CA 1
ATOM 658 C C . THR A 1 84 ? -8.311 11.075 8.375 1.00 81.62 84 THR A C 1
ATOM 660 O O . THR A 1 84 ? -8.183 11.122 7.147 1.00 81.62 84 THR A O 1
ATOM 663 N N . PRO A 1 85 ? -7.607 10.217 9.136 1.00 86.81 85 PRO A N 1
ATOM 664 C CA . PRO A 1 85 ? -6.713 9.224 8.556 1.00 86.81 85 PRO A CA 1
ATOM 665 C C . PRO A 1 85 ? -7.438 8.353 7.530 1.00 86.81 85 PRO A C 1
ATOM 667 O O . PRO A 1 85 ? -8.649 8.146 7.627 1.00 86.81 85 PRO A O 1
ATOM 670 N N . PHE A 1 86 ? -6.691 7.815 6.566 1.00 84.88 86 PHE A N 1
ATOM 671 C CA . PHE A 1 86 ? -7.251 6.894 5.585 1.00 84.88 86 PHE A CA 1
ATOM 672 C C . PHE A 1 86 ? -7.933 5.715 6.282 1.00 84.88 86 PHE A C 1
ATOM 674 O O . PHE A 1 86 ? -7.299 4.959 7.020 1.00 84.88 86 PHE A O 1
ATOM 681 N N . ASP A 1 87 ? -9.212 5.530 5.982 1.00 86.81 87 ASP A N 1
ATOM 682 C CA . ASP A 1 87 ? -9.958 4.343 6.357 1.00 86.81 87 ASP A CA 1
ATOM 683 C C . ASP A 1 87 ? -10.479 3.661 5.095 1.00 86.81 87 ASP A C 1
ATOM 685 O O . ASP A 1 87 ? -11.261 4.211 4.317 1.00 86.81 87 ASP A O 1
ATOM 689 N N . PHE A 1 88 ? -10.047 2.423 4.893 1.00 84.19 88 PHE A N 1
ATOM 690 C CA . PHE A 1 88 ? -10.435 1.622 3.742 1.00 84.19 88 PHE 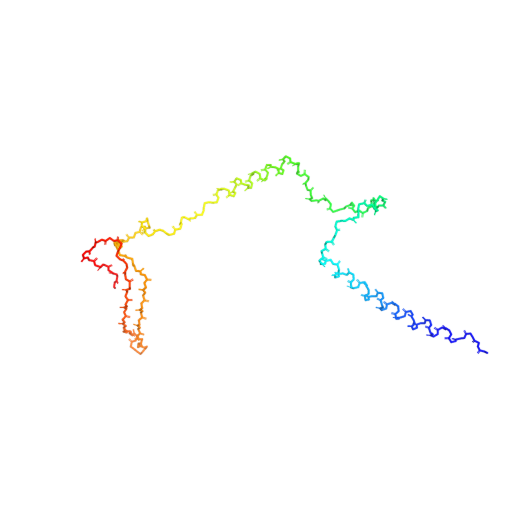A CA 1
ATOM 691 C C . PHE A 1 88 ? -11.954 1.415 3.666 1.00 84.19 88 PHE A C 1
ATOM 693 O O . PHE A 1 88 ? -12.508 1.393 2.567 1.00 84.19 88 PHE A O 1
ATOM 700 N N . ALA A 1 89 ? -12.644 1.283 4.806 1.00 84.94 89 ALA A N 1
ATOM 701 C CA . ALA A 1 89 ? -14.080 1.017 4.839 1.00 84.94 89 ALA A CA 1
ATOM 702 C C . ALA A 1 89 ? -14.899 2.232 4.377 1.00 84.94 89 ALA A C 1
ATOM 704 O O . ALA A 1 89 ? -15.817 2.070 3.568 1.00 84.94 89 ALA A O 1
ATOM 705 N N . SER A 1 90 ? -14.521 3.443 4.789 1.00 87.12 90 SER A N 1
ATOM 706 C CA . SER A 1 90 ? -15.211 4.686 4.418 1.00 87.12 90 SER A CA 1
ATOM 707 C C . SER A 1 90 ? -14.716 5.328 3.118 1.00 87.12 90 SER A C 1
ATOM 709 O O . SER A 1 90 ? -15.510 5.966 2.432 1.00 87.12 90 SER A O 1
ATOM 711 N N . THR A 1 91 ? -13.458 5.113 2.709 1.00 88.81 91 THR A N 1
ATOM 712 C CA . THR A 1 91 ? -12.889 5.799 1.531 1.00 88.81 91 THR A CA 1
ATOM 713 C C . THR A 1 91 ? -13.607 5.387 0.240 1.00 88.81 91 THR A C 1
ATOM 715 O O . THR A 1 91 ? -13.555 4.210 -0.121 1.00 88.81 91 THR A O 1
ATOM 718 N N . PRO A 1 92 ? -14.281 6.293 -0.489 1.00 87.38 92 PRO A N 1
ATOM 719 C CA . PRO A 1 92 ? -15.024 5.934 -1.696 1.00 87.38 92 PRO A CA 1
ATOM 720 C C . PRO A 1 92 ? -14.122 5.283 -2.755 1.00 87.38 92 PRO A C 1
ATOM 722 O O . PRO A 1 92 ? -13.019 5.754 -3.018 1.00 87.38 92 PRO A O 1
ATOM 725 N N . GLY A 1 93 ? -14.588 4.202 -3.385 1.00 86.88 93 GLY A N 1
ATOM 726 C CA . GLY A 1 93 ? -13.812 3.460 -4.379 1.00 86.88 93 GLY A CA 1
ATOM 727 C C . GLY A 1 93 ? -14.697 2.631 -5.306 1.00 86.88 93 GLY A C 1
ATOM 728 O O . GLY A 1 93 ? -15.821 2.286 -4.948 1.00 86.88 93 GLY A O 1
ATOM 729 N N . LYS A 1 94 ? -14.193 2.338 -6.512 1.00 89.00 94 LYS A N 1
ATOM 730 C CA . LYS A 1 94 ? -14.918 1.552 -7.529 1.00 89.00 94 LYS A CA 1
ATOM 731 C C . LYS A 1 94 ? -14.759 0.041 -7.357 1.00 89.00 94 LYS A C 1
ATOM 733 O O . LYS A 1 94 ? -15.644 -0.702 -7.766 1.00 89.00 94 LYS A O 1
ATOM 738 N N . LEU A 1 95 ? -13.642 -0.414 -6.786 1.00 92.44 95 LEU A N 1
ATOM 739 C CA . LEU A 1 95 ? -13.423 -1.838 -6.554 1.00 92.44 95 LEU A CA 1
ATOM 740 C C . LEU A 1 95 ? -14.169 -2.305 -5.296 1.00 92.44 95 LEU A C 1
ATOM 742 O O . LEU A 1 95 ? -14.254 -1.552 -4.320 1.00 92.44 95 LEU A O 1
ATOM 746 N N . PRO A 1 96 ? -14.679 -3.548 -5.286 1.00 91.19 96 PRO A N 1
ATOM 747 C CA . PRO A 1 96 ? -15.263 -4.141 -4.092 1.00 91.19 96 PRO A CA 1
ATOM 748 C C . PRO A 1 96 ? -14.265 -4.168 -2.932 1.00 91.19 96 PRO A C 1
ATOM 750 O O . PRO A 1 96 ? -13.108 -4.546 -3.094 1.00 91.19 96 PRO A O 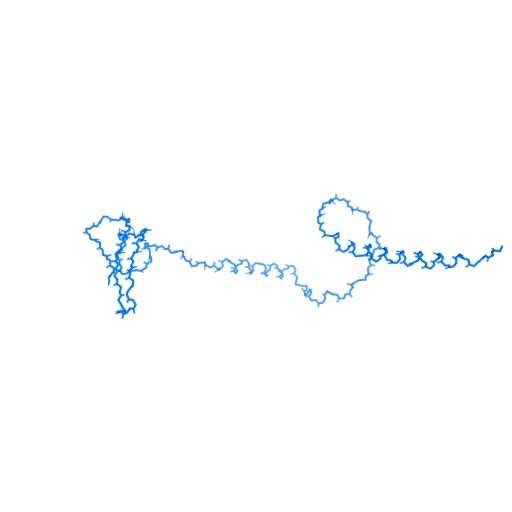1
ATOM 753 N N . LYS A 1 97 ? -14.737 -3.837 -1.730 1.00 91.88 97 LYS A N 1
ATOM 754 C CA . LYS A 1 97 ? -13.907 -3.752 -0.515 1.00 91.88 97 LYS A CA 1
ATOM 755 C C . LYS A 1 97 ? -13.794 -5.069 0.264 1.00 91.88 97 LYS A C 1
ATOM 757 O O . LYS A 1 97 ? -13.378 -5.075 1.415 1.00 91.88 97 LYS A O 1
ATOM 762 N N . GLN A 1 98 ? -14.196 -6.183 -0.343 1.00 92.81 98 GLN A N 1
ATOM 763 C CA . GLN A 1 98 ? -14.207 -7.512 0.289 1.00 92.81 98 GLN A CA 1
ATOM 764 C C . GLN A 1 98 ? -12.798 -8.112 0.406 1.00 92.81 98 GLN A C 1
ATOM 766 O O . GLN A 1 98 ? -12.561 -8.999 1.225 1.00 92.81 98 GLN A O 1
ATOM 771 N N . LEU A 1 99 ? -11.875 -7.640 -0.432 1.00 92.12 99 LEU A N 1
ATOM 772 C CA . LEU A 1 99 ? -10.506 -8.122 -0.541 1.00 92.12 99 LEU A CA 1
ATOM 773 C C . LEU A 1 99 ? -9.553 -6.949 -0.351 1.00 92.12 99 LEU A C 1
ATOM 775 O O . LEU A 1 99 ? -9.737 -5.889 -0.952 1.00 92.12 99 LEU A O 1
ATOM 779 N N . ARG A 1 100 ? -8.515 -7.158 0.457 1.00 92.06 100 ARG A N 1
ATOM 780 C CA . ARG A 1 100 ? -7.466 -6.169 0.690 1.00 92.06 100 ARG A CA 1
ATOM 781 C C . ARG A 1 100 ? -6.106 -6.735 0.278 1.00 92.06 100 ARG A C 1
ATOM 783 O O . ARG A 1 100 ? -5.676 -7.740 0.847 1.00 92.06 100 ARG A O 1
ATOM 790 N N . PRO A 1 101 ? -5.398 -6.098 -0.665 1.00 94.25 101 PRO A N 1
ATOM 791 C CA . PRO A 1 101 ? -4.007 -6.423 -0.939 1.00 94.25 101 PRO A CA 1
ATOM 792 C C . PRO A 1 101 ? -3.112 -6.069 0.247 1.00 94.25 101 PRO A C 1
ATOM 794 O O . PRO A 1 101 ? -3.246 -5.001 0.840 1.00 94.25 101 PRO A O 1
ATOM 797 N N . THR A 1 102 ? -2.200 -6.974 0.583 1.00 94.75 102 THR A N 1
ATOM 798 C CA . THR A 1 102 ? -1.218 -6.790 1.664 1.00 94.75 102 THR A CA 1
ATOM 799 C C . THR A 1 102 ? 0.201 -6.693 1.134 1.00 94.75 102 THR A C 1
ATOM 801 O O . THR A 1 102 ? 1.008 -5.955 1.689 1.00 94.75 102 THR A O 1
ATOM 804 N N . GLU A 1 103 ? 0.504 -7.407 0.051 1.00 97.19 103 GLU A N 1
ATOM 805 C CA . GLU A 1 103 ? 1.841 -7.451 -0.524 1.00 97.19 103 GLU A CA 1
ATOM 806 C C . GLU A 1 103 ? 1.771 -7.686 -2.031 1.00 97.19 103 GLU A C 1
ATOM 808 O O . GLU A 1 103 ? 0.920 -8.436 -2.521 1.00 97.19 103 GLU A O 1
ATOM 813 N N . TYR A 1 104 ? 2.702 -7.056 -2.740 1.00 96.88 104 TYR A N 1
ATOM 814 C CA . TYR A 1 104 ? 2.894 -7.203 -4.171 1.00 96.88 104 TYR A CA 1
ATOM 815 C C . TYR A 1 104 ? 4.336 -7.605 -4.446 1.00 96.88 104 TYR A C 1
ATOM 817 O O . TYR A 1 104 ? 5.266 -6.884 -4.086 1.00 96.88 104 TYR A O 1
ATOM 825 N N . ALA A 1 105 ? 4.514 -8.728 -5.134 1.00 97.56 105 ALA A N 1
ATOM 826 C CA . ALA A 1 105 ? 5.792 -9.105 -5.716 1.00 97.56 105 ALA A CA 1
ATOM 827 C C . ALA A 1 105 ? 5.677 -9.011 -7.238 1.00 97.56 105 ALA A C 1
ATOM 829 O O . ALA A 1 105 ? 5.006 -9.822 -7.879 1.00 97.56 105 ALA A O 1
ATOM 830 N N . ILE A 1 106 ? 6.319 -7.994 -7.809 1.00 97.06 106 ILE A N 1
ATOM 831 C CA . ILE A 1 106 ? 6.252 -7.681 -9.237 1.00 97.06 106 ILE A CA 1
ATOM 832 C C . ILE A 1 106 ? 7.631 -7.913 -9.850 1.00 97.06 106 ILE A C 1
ATOM 834 O O . ILE A 1 106 ? 8.632 -7.363 -9.393 1.00 97.06 106 ILE A O 1
ATOM 838 N N . TRP A 1 107 ? 7.676 -8.709 -10.913 1.00 97.94 107 TRP A N 1
ATOM 839 C CA . TRP A 1 107 ? 8.867 -8.916 -11.725 1.00 97.94 107 TRP A CA 1
ATOM 840 C C . TRP A 1 107 ? 8.558 -8.573 -13.175 1.00 97.94 107 TRP A C 1
ATOM 842 O O . TRP A 1 107 ? 7.569 -9.045 -13.731 1.00 97.94 107 TRP A O 1
ATOM 852 N N . PHE A 1 108 ? 9.419 -7.795 -13.821 1.00 97.00 108 PHE A N 1
ATOM 853 C CA . PHE A 1 108 ? 9.302 -7.521 -15.246 1.00 97.00 108 PHE A CA 1
ATOM 854 C C . PHE A 1 108 ? 10.671 -7.388 -15.904 1.00 97.00 108 PHE A C 1
ATOM 856 O O . PHE A 1 108 ? 11.665 -7.022 -15.278 1.00 97.00 108 PHE A O 1
ATOM 863 N N . LYS A 1 109 ? 10.703 -7.693 -17.199 1.00 97.56 109 LYS A N 1
ATOM 864 C CA . LYS A 1 109 ? 11.861 -7.600 -18.076 1.00 97.56 109 LYS A CA 1
ATOM 865 C C . LYS A 1 109 ? 11.530 -6.669 -19.248 1.00 97.56 109 LYS A C 1
ATOM 867 O O . LYS A 1 109 ? 10.746 -7.061 -20.117 1.00 97.56 109 LYS A O 1
ATOM 872 N N . PRO A 1 110 ? 12.114 -5.462 -19.290 1.00 97.81 110 PRO A N 1
ATOM 873 C CA . PRO A 1 110 ? 11.984 -4.556 -20.427 1.00 97.81 110 PRO A CA 1
ATOM 874 C C . PRO A 1 110 ? 12.806 -5.028 -21.639 1.00 97.81 110 PRO A C 1
ATOM 876 O O . PRO A 1 110 ? 13.939 -5.487 -21.485 1.00 97.81 110 PRO A O 1
ATOM 879 N N . ASP A 1 111 ? 12.266 -4.850 -22.845 1.00 97.19 111 ASP A N 1
ATOM 880 C CA . ASP A 1 111 ? 12.990 -4.872 -24.120 1.00 97.19 111 ASP A CA 1
ATOM 881 C C . ASP A 1 111 ? 13.005 -3.453 -24.703 1.00 97.19 111 ASP A C 1
ATOM 883 O O . ASP A 1 111 ? 12.055 -2.993 -25.340 1.00 97.19 111 ASP A O 1
ATOM 887 N N . LEU A 1 112 ? 14.118 -2.749 -24.488 1.00 97.12 112 LEU A N 1
ATOM 888 C CA . LEU A 1 112 ? 14.276 -1.356 -24.912 1.00 97.12 112 LEU A CA 1
ATOM 889 C C . LEU A 1 112 ? 14.378 -1.190 -26.434 1.00 97.12 112 LEU A C 1
ATOM 891 O O . LEU A 1 112 ? 14.153 -0.094 -26.934 1.00 97.12 112 LEU A O 1
ATOM 895 N N . LYS A 1 113 ? 14.704 -2.253 -27.185 1.00 96.94 113 LYS A N 1
ATOM 896 C CA . LYS A 1 113 ? 14.767 -2.185 -28.654 1.00 96.94 113 LYS A CA 1
ATOM 897 C C . LYS A 1 113 ? 13.375 -2.249 -29.270 1.00 96.94 113 LYS A C 1
ATOM 899 O O . LYS A 1 113 ? 13.136 -1.631 -30.300 1.00 96.94 113 LYS A O 1
ATOM 904 N N . LYS A 1 114 ? 12.477 -3.014 -28.646 1.00 97.00 114 LYS A N 1
ATOM 905 C CA . LYS A 1 114 ? 11.092 -3.200 -29.103 1.00 97.00 114 LYS A CA 1
ATOM 906 C C . LYS A 1 114 ? 10.093 -2.293 -28.392 1.00 97.00 114 LYS A C 1
ATOM 908 O O . LYS A 1 114 ? 8.938 -2.262 -28.798 1.00 97.00 114 LYS A O 1
ATOM 913 N N . LEU A 1 115 ? 10.532 -1.575 -27.355 1.00 96.88 115 LEU A N 1
ATOM 914 C CA . LEU A 1 115 ? 9.683 -0.757 -26.484 1.00 96.88 115 LEU A CA 1
ATOM 915 C C . LEU A 1 115 ? 8.542 -1.571 -25.855 1.00 96.88 115 LEU A C 1
ATOM 917 O O . LEU A 1 115 ? 7.436 -1.076 -25.657 1.00 96.88 115 LEU A O 1
ATOM 921 N N . THR A 1 116 ? 8.816 -2.836 -25.540 1.00 97.75 116 THR A N 1
ATOM 922 C CA . THR A 1 116 ? 7.872 -3.737 -24.874 1.00 97.75 116 THR A CA 1
ATOM 923 C C . THR A 1 116 ? 8.448 -4.219 -23.551 1.00 97.75 116 THR A C 1
ATOM 925 O O . THR A 1 116 ? 9.635 -4.060 -23.265 1.00 97.75 116 THR A O 1
ATOM 928 N N . PHE A 1 117 ? 7.614 -4.824 -22.715 1.00 97.06 117 PHE A N 1
ATOM 929 C CA . PHE A 1 117 ? 8.070 -5.544 -21.536 1.00 97.06 117 PHE A CA 1
ATOM 930 C C . PHE A 1 117 ? 7.230 -6.802 -21.346 1.00 97.06 117 PHE A C 1
ATOM 932 O O . PHE A 1 117 ? 6.139 -6.947 -21.896 1.00 97.06 117 PHE A O 1
ATOM 939 N N . SER A 1 118 ? 7.752 -7.736 -20.568 1.00 97.19 118 SER A N 1
ATOM 940 C CA . SER A 1 118 ? 6.999 -8.897 -20.101 1.00 97.19 118 SER A CA 1
ATOM 941 C C . SER A 1 118 ? 7.244 -9.065 -18.617 1.00 97.19 118 SER A C 1
ATOM 943 O O . SER A 1 118 ? 8.317 -8.719 -18.128 1.00 97.19 118 SER A O 1
ATOM 945 N N . GLY A 1 119 ? 6.271 -9.591 -17.886 1.00 95.88 119 GLY A N 1
ATOM 946 C CA . GLY A 1 119 ? 6.392 -9.693 -16.442 1.00 95.88 119 GLY A CA 1
ATOM 947 C C . GLY A 1 119 ? 5.396 -10.649 -15.815 1.00 95.88 119 GLY A C 1
ATOM 948 O O . GLY A 1 119 ? 4.603 -11.296 -16.498 1.00 95.88 119 GLY A O 1
ATOM 949 N N . ARG A 1 120 ? 5.486 -10.736 -14.493 1.00 96.81 120 ARG A N 1
ATOM 950 C CA . ARG A 1 120 ? 4.593 -11.468 -13.607 1.00 96.81 120 ARG A CA 1
ATOM 951 C C . ARG A 1 120 ? 4.374 -10.641 -12.350 1.00 96.81 120 ARG A C 1
ATOM 953 O O . ARG A 1 120 ? 5.306 -10.035 -11.827 1.00 96.81 120 ARG A O 1
ATOM 960 N N . GLU A 1 121 ? 3.163 -10.718 -11.835 1.00 96.75 121 GLU A N 1
ATOM 961 C CA . GLU A 1 121 ? 2.771 -10.163 -10.552 1.00 96.75 121 GLU A CA 1
ATOM 962 C C . GLU A 1 121 ? 2.233 -11.286 -9.659 1.00 96.75 121 GLU A C 1
ATOM 964 O O . GLU A 1 121 ? 1.519 -12.178 -10.121 1.00 96.75 121 GLU A O 1
ATOM 969 N N . ILE A 1 122 ? 2.607 -11.254 -8.383 1.00 97.19 122 ILE A N 1
ATOM 970 C CA . ILE A 1 122 ? 2.025 -12.076 -7.325 1.00 97.19 122 ILE A CA 1
ATOM 971 C C . ILE A 1 122 ? 1.411 -11.115 -6.311 1.00 97.19 122 ILE A C 1
ATOM 973 O O . ILE A 1 122 ? 2.121 -10.292 -5.730 1.00 97.19 122 ILE A O 1
ATOM 977 N N . VAL A 1 123 ? 0.101 -11.237 -6.096 1.00 96.56 123 VAL A N 1
ATOM 978 C CA . VAL A 1 123 ? -0.656 -10.398 -5.161 1.00 96.56 123 VAL A CA 1
ATOM 979 C C . VAL A 1 123 ? -1.071 -11.228 -3.956 1.00 96.56 123 VAL A C 1
ATOM 981 O O . VAL A 1 123 ? -1.802 -12.211 -4.089 1.00 96.56 123 VAL A O 1
ATOM 984 N N . LYS A 1 124 ? -0.637 -10.820 -2.765 1.00 96.88 124 LYS A N 1
ATOM 985 C CA . LYS A 1 124 ? -1.079 -11.417 -1.506 1.00 96.88 124 LYS A CA 1
ATOM 986 C C . LYS A 1 124 ? -2.315 -10.681 -1.005 1.00 96.88 124 LYS A C 1
ATOM 988 O O . LYS A 1 124 ? -2.262 -9.482 -0.724 1.00 96.88 124 LYS A O 1
ATOM 993 N N . LEU A 1 125 ? -3.425 -11.399 -0.883 1.00 94.88 125 LEU A N 1
ATOM 994 C CA . LEU A 1 125 ? -4.730 -10.841 -0.536 1.00 94.88 125 LEU A CA 1
ATOM 995 C C . LEU A 1 125 ? -5.192 -11.347 0.834 1.00 94.88 125 LEU A C 1
ATOM 997 O O . LEU A 1 125 ? -5.069 -12.533 1.134 1.00 94.88 125 LEU A O 1
ATOM 1001 N N . THR A 1 126 ? -5.788 -10.455 1.618 1.00 94.44 126 THR A N 1
ATOM 1002 C CA . THR A 1 126 ? -6.594 -10.794 2.794 1.00 94.44 126 THR A CA 1
ATOM 1003 C C . THR A 1 126 ? -8.069 -10.705 2.423 1.00 94.44 126 THR A C 1
ATOM 1005 O O . THR A 1 126 ? -8.507 -9.725 1.815 1.00 94.44 126 THR A O 1
ATOM 1008 N N . VAL A 1 127 ? -8.835 -11.733 2.787 1.00 93.75 127 VAL A N 1
ATOM 1009 C CA . VAL A 1 127 ? -10.283 -11.796 2.568 1.00 93.75 127 VAL A CA 1
ATOM 1010 C C . VAL A 1 127 ? -10.988 -11.275 3.817 1.00 93.75 127 VAL A C 1
ATOM 1012 O O . VAL A 1 127 ? -11.039 -11.964 4.830 1.00 93.75 127 VAL A O 1
ATOM 1015 N N . GLU A 1 128 ? -11.512 -10.053 3.745 1.00 91.50 128 GLU A N 1
ATOM 1016 C CA . GLU A 1 128 ? -12.226 -9.400 4.855 1.00 91.50 128 GLU A CA 1
ATOM 1017 C C . GLU A 1 128 ? -13.683 -9.885 4.937 1.00 91.50 128 GLU A C 1
ATOM 1019 O O . GLU A 1 128 ? -14.288 -9.930 6.006 1.00 91.50 128 GLU A O 1
ATOM 1024 N N . GLN A 1 129 ? -14.264 -10.259 3.792 1.00 90.94 129 GLN A N 1
ATOM 1025 C CA . GLN A 1 129 ? -15.632 -10.762 3.675 1.00 90.94 129 GLN A CA 1
ATOM 1026 C C . GLN A 1 129 ? -15.682 -11.923 2.683 1.00 90.94 129 GLN A C 1
ATOM 1028 O O . GLN A 1 129 ? -15.022 -11.885 1.645 1.00 90.94 129 GLN A O 1
ATOM 1033 N N . SER A 1 130 ? -16.495 -12.941 2.981 1.00 93.44 130 SER A N 1
ATOM 1034 C CA . SER A 1 130 ? -16.677 -14.088 2.085 1.00 93.44 130 SER A CA 1
ATOM 1035 C C . SER A 1 130 ? -17.145 -13.623 0.706 1.00 93.44 130 SER A C 1
ATOM 1037 O O . SER A 1 130 ? -18.156 -12.931 0.578 1.00 93.44 130 SER A O 1
ATOM 1039 N N . THR A 1 131 ? -16.402 -14.002 -0.329 1.00 94.25 131 THR A N 1
ATOM 1040 C CA . THR A 1 131 ? -16.703 -13.651 -1.715 1.00 94.25 131 THR A CA 1
ATOM 1041 C C . THR A 1 131 ? -16.341 -14.801 -2.645 1.00 94.25 131 THR A C 1
ATOM 1043 O O . THR A 1 131 ? -15.480 -15.625 -2.340 1.00 94.25 131 THR A O 1
ATOM 1046 N N . ARG A 1 132 ? -17.029 -14.875 -3.786 1.00 95.56 132 ARG A N 1
ATOM 1047 C CA . ARG A 1 132 ? -16.802 -15.888 -4.833 1.00 95.56 132 ARG A CA 1
ATOM 1048 C C . ARG A 1 132 ? -15.983 -15.353 -6.004 1.00 95.56 132 ARG A C 1
ATOM 1050 O O . ARG A 1 132 ? -15.700 -16.102 -6.933 1.00 95.56 132 ARG A O 1
ATOM 1057 N N . GLN A 1 133 ? -15.664 -14.061 -5.996 1.00 94.31 133 GLN A N 1
ATOM 1058 C CA . GLN A 1 133 ? -15.019 -13.381 -7.110 1.00 94.31 133 GLN A CA 1
ATOM 1059 C C . GLN A 1 133 ? -13.896 -12.484 -6.603 1.00 94.31 133 GLN A C 1
ATOM 1061 O O . GLN A 1 133 ? -14.040 -11.785 -5.602 1.00 94.31 133 GLN A O 1
ATOM 1066 N N . ILE A 1 134 ? -12.787 -12.496 -7.337 1.00 93.75 134 ILE A N 1
ATOM 1067 C CA . ILE A 1 134 ? -11.658 -11.592 -7.141 1.00 93.75 134 ILE A CA 1
ATOM 1068 C C . ILE A 1 134 ? -11.649 -10.650 -8.342 1.00 93.75 134 ILE A C 1
ATOM 1070 O O . ILE A 1 134 ? -11.440 -11.091 -9.470 1.00 93.75 134 ILE A O 1
ATOM 1074 N N . ILE A 1 135 ? -11.930 -9.370 -8.101 1.00 94.06 135 ILE A N 1
ATOM 1075 C CA . ILE A 1 135 ? -11.970 -8.331 -9.137 1.00 94.06 135 ILE A CA 1
ATOM 1076 C C . ILE A 1 135 ? -10.701 -7.485 -9.011 1.00 94.06 135 ILE A C 1
ATOM 1078 O O . ILE A 1 135 ? -10.410 -6.966 -7.934 1.00 94.06 135 ILE A O 1
ATOM 1082 N N . LEU A 1 136 ? -9.954 -7.364 -10.110 1.00 93.12 136 LEU A N 1
ATOM 1083 C CA . LEU A 1 136 ? -8.682 -6.642 -10.212 1.00 93.12 136 LEU A CA 1
ATOM 1084 C C . LEU A 1 136 ? -8.704 -5.723 -11.441 1.00 93.12 136 LEU A C 1
ATOM 1086 O O . LEU A 1 136 ? -9.490 -5.939 -12.363 1.00 93.12 136 LEU A O 1
ATOM 1090 N N . ASN A 1 137 ? -7.824 -4.722 -11.453 1.00 93.25 137 ASN A N 1
ATOM 1091 C CA . ASN A 1 137 ? -7.546 -3.933 -12.654 1.00 93.25 137 ASN A CA 1
ATOM 1092 C C . ASN A 1 137 ? -6.459 -4.633 -13.479 1.00 93.25 137 ASN A C 1
ATOM 1094 O O . ASN A 1 137 ? -5.548 -5.223 -12.896 1.00 93.25 137 ASN A O 1
ATOM 1098 N N . ALA A 1 138 ? -6.553 -4.537 -14.805 1.00 89.19 138 ALA A N 1
ATOM 1099 C CA . ALA A 1 138 ? -5.574 -5.057 -15.755 1.00 89.19 138 ALA A CA 1
ATOM 1100 C C . ALA A 1 138 ? -5.378 -4.064 -16.904 1.00 89.19 138 ALA A C 1
ATOM 1102 O O . ALA A 1 138 ? -6.385 -3.422 -17.286 1.00 89.19 138 ALA A O 1
#

pLDDT: mean 71.94, std 21.69, range [34.06, 97.94]

Radius of gyration: 39.58 Å; chains: 1; bounding box: 94×69×78 Å

Secondary structure (DSSP, 8-state):
--S-THHHHHHHHHHHHHHHHHHHHHHTTS--SS-------SS-TT------SS-SSS----HHHHHHHHHHHHHHHTT-PPPPPP-TTTS--SS-TTEEEEEEEEEEEEETTTTEEEEEEEEEEEESS--S------

Foldseek 3Di:
DDDDPVVVVVVVVVVVVVVVVVVVVVVVVVPPDDDDDPDDPDDDPPDPDDDPDPCVPVPCCDPVNVVVVVVVVVVVVVPDDDDDPDDLVPDDDDDDSQKDWDDKDKDKDDDPVVRDIDIDIDTDIDGNDDDPDDDDDD

Sequence (138 aa):
MGRREKFAKAGLSAAHETRELLRITQNARFALIIGSSRNVTALSRHVRMANSGFRIYAMAYSARMRFFVLVYLVAAVTSLHAETPFDFASTPGKLPKQLRPTEYAIWFKPDLKKLTFSGREIVKLTVEQSTRQIILNA